Protein AF-T1AS74-F1 (afdb_monomer)

Nearest PDB structures (foldseek):
  2p0q-assembly1_A  TM=8.865E-01  e=1.917E-12  Nostoc sp. PCC 7120 = FACHB-418
  3urg-assembly1_A  TM=8.443E-01  e=8.454E-13  Nostoc sp. PCC 7120 = FACHB-418
  4l0j-assembly1_A  TM=6.986E-01  e=8.972E-02  Escherichia coli
  8bns-assembly1_B  TM=6.739E-01  e=1.047E+00  Sulfurihydrogenibium sp. YO3AOP1
  7ewj-assembly1_B  TM=3.671E-01  e=7.380E+00  Staphylococcus aureus

InterPro domains:
  IPR020994 Uncharacterised protein family, calcium binding protein, CcbP [PF11535] (47-153)
  IPR043067 Calcium binding protein CcbP, beta-barrel domain [G3DSA:2.30.30.530] (80-137)

Organism: NCBI:txid410659

Mean predicted aligned error: 11.37 Å

Sequence (159 aa):
KNAVSAKTWIHEHDKGIGVSRNPWQRDQYQVIEEFIMATNESPEREERIEMEIVVDAYGAEERAMGWYYYLEDTLTFPFSARCATERATSPLKKGDEVDVVAMAPDDECWHDMLVMIRWQHQGKLAVPLSQLEPSSDAGAATIQAVEDWHYWVQQGYEF

Foldseek 3Di:
DDPPDPVVVVVVVPPDDPDDDDVVVVVVVVVVCVVVVVVVLVVVLVCCLDPQQQDPPPDLQSNLVSLQVLLQVQFDPFFKKAQCDDDPQDPDDGGDIWTFGGWDDSVVRSFAGWTWTDDPDHDTDTDGLLRIQTDPPGDPSNNSSSVSSVVCVVVVPGD

pLDDT: mean 82.28, std 20.93, range [32.56, 98.5]

Structure (mmCIF, N/CA/C/O backbone):
data_AF-T1AS74-F1
#
_entry.id   AF-T1AS74-F1
#
loop_
_atom_site.group_PDB
_atom_site.id
_atom_site.type_symbol
_atom_site.label_atom_id
_atom_site.label_alt_id
_atom_site.label_comp_id
_atom_site.label_asym_id
_atom_site.label_entity_id
_atom_site.label_seq_id
_atom_site.pdbx_PDB_ins_code
_atom_site.Cartn_x
_atom_site.Cartn_y
_atom_site.Cartn_z
_atom_site.occupancy
_atom_site.B_iso_or_equiv
_atom_site.auth_seq_id
_atom_site.auth_comp_id
_atom_site.auth_asym_id
_atom_site.auth_atom_id
_atom_site.pdbx_PDB_model_num
ATOM 1 N N . LYS A 1 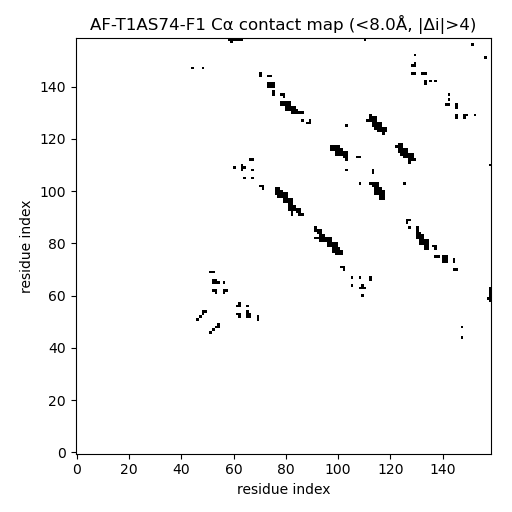1 ? 13.944 12.608 -31.039 1.00 38.81 1 LYS A N 1
ATOM 2 C CA . LYS A 1 1 ? 14.671 13.903 -31.056 1.00 38.81 1 LYS A CA 1
ATOM 3 C C . LYS A 1 1 ? 13.664 15.012 -30.802 1.00 38.81 1 LYS A C 1
ATOM 5 O O . LYS A 1 1 ? 12.681 15.067 -31.525 1.00 38.81 1 LYS A O 1
ATOM 10 N N . ASN A 1 2 ? 13.963 15.843 -29.802 1.00 32.56 2 ASN A N 1
ATOM 11 C CA . ASN A 1 2 ? 13.294 17.088 -29.407 1.00 32.56 2 ASN A CA 1
ATOM 12 C C . ASN A 1 2 ? 12.150 16.968 -28.390 1.00 32.56 2 ASN A C 1
ATOM 14 O O . ASN A 1 2 ? 11.063 17.490 -28.601 1.00 32.56 2 ASN A O 1
ATOM 18 N N . ALA A 1 3 ? 12.469 16.405 -27.221 1.00 37.72 3 ALA A N 1
ATOM 19 C CA . ALA A 1 3 ? 11.981 16.972 -25.967 1.00 37.72 3 ALA A CA 1
ATOM 20 C C . ALA A 1 3 ? 12.680 18.330 -25.762 1.00 37.72 3 ALA A C 1
ATOM 22 O O . ALA A 1 3 ? 13.703 18.432 -25.090 1.00 37.72 3 ALA A O 1
ATOM 23 N N . VAL A 1 4 ? 12.192 19.372 -26.437 1.00 39.47 4 VAL A N 1
ATOM 24 C CA . VAL A 1 4 ? 12.491 20.739 -26.002 1.00 39.47 4 VAL A CA 1
ATOM 25 C C . VAL A 1 4 ? 11.594 20.961 -24.796 1.00 39.47 4 VAL A C 1
ATOM 27 O O . VAL A 1 4 ? 10.376 21.030 -24.928 1.00 39.47 4 VAL A O 1
ATOM 30 N N . SER A 1 5 ? 12.221 20.941 -23.623 1.00 44.03 5 SER A N 1
ATOM 31 C CA . SER A 1 5 ? 11.610 21.097 -22.308 1.00 44.03 5 SER A CA 1
ATOM 32 C C . SER A 1 5 ? 10.506 22.158 -22.314 1.00 44.03 5 SER A C 1
ATOM 34 O O . SER A 1 5 ? 10.747 23.321 -22.639 1.00 44.03 5 SER A O 1
ATOM 36 N N . ALA A 1 6 ? 9.292 21.773 -21.917 1.00 41.88 6 ALA A N 1
ATOM 37 C CA . ALA A 1 6 ? 8.164 22.692 -21.766 1.00 41.88 6 ALA A CA 1
ATOM 38 C C . ALA A 1 6 ? 8.487 23.861 -20.808 1.00 41.88 6 ALA A C 1
ATOM 40 O O . ALA A 1 6 ? 7.916 24.942 -20.930 1.00 41.88 6 ALA A O 1
ATOM 41 N N . LYS A 1 7 ? 9.485 23.695 -19.922 1.00 41.78 7 LYS A N 1
ATOM 42 C CA . LYS A 1 7 ? 9.995 24.763 -19.046 1.00 41.78 7 LYS A CA 1
ATOM 43 C C . LYS A 1 7 ? 10.639 25.921 -19.819 1.00 41.78 7 LYS A C 1
ATOM 45 O O . LYS A 1 7 ? 10.624 27.046 -19.328 1.00 41.78 7 LYS A O 1
ATOM 50 N N . THR A 1 8 ? 11.184 25.691 -21.017 1.00 38.88 8 THR A N 1
ATOM 51 C CA . THR A 1 8 ? 11.864 26.740 -21.800 1.00 38.88 8 THR A CA 1
ATOM 52 C C . THR A 1 8 ? 10.871 27.705 -22.459 1.00 38.88 8 THR A C 1
ATOM 54 O O . THR A 1 8 ? 11.143 28.899 -22.523 1.00 38.88 8 THR A O 1
ATOM 57 N N . TRP A 1 9 ? 9.677 27.231 -22.832 1.00 41.88 9 TRP A N 1
ATOM 58 C CA . TRP A 1 9 ? 8.607 28.074 -23.389 1.00 41.88 9 TRP A CA 1
ATOM 59 C C . TRP A 1 9 ? 7.959 29.010 -22.358 1.00 41.88 9 TRP A C 1
ATOM 61 O O . TRP A 1 9 ? 7.490 30.089 -22.714 1.00 41.88 9 TRP A O 1
ATOM 71 N N . ILE A 1 10 ? 7.962 28.629 -21.076 1.00 48.34 10 ILE A N 1
ATOM 72 C CA . ILE A 1 10 ? 7.350 29.413 -19.990 1.00 48.34 10 ILE A CA 1
ATOM 73 C C . ILE A 1 10 ? 8.213 30.633 -19.619 1.00 48.34 10 ILE A C 1
ATOM 75 O O . ILE A 1 10 ? 7.681 31.668 -19.233 1.00 48.34 10 ILE A O 1
ATOM 79 N N . HIS A 1 11 ? 9.539 30.557 -19.780 1.00 41.38 11 HIS A N 1
ATOM 80 C CA . HIS A 1 11 ? 10.453 31.642 -19.388 1.00 41.38 11 HIS A CA 1
ATOM 81 C C . HIS A 1 11 ? 10.669 32.707 -20.479 1.00 41.38 11 HIS A C 1
ATOM 83 O O . HIS A 1 11 ? 11.100 33.823 -20.189 1.00 41.38 11 HIS A O 1
ATOM 89 N N . GLU A 1 12 ? 10.374 32.385 -21.741 1.00 39.38 12 GLU A N 1
ATOM 90 C CA . GLU A 1 12 ? 10.623 33.281 -22.879 1.00 39.38 12 GLU A CA 1
ATOM 91 C C . GLU A 1 12 ? 9.477 34.280 -23.124 1.00 39.38 12 GLU A C 1
ATOM 93 O O . GLU A 1 12 ? 9.683 35.325 -23.740 1.00 39.38 12 GLU A O 1
ATOM 98 N N . HIS A 1 13 ? 8.292 34.020 -22.559 1.00 41.34 13 HIS A N 1
ATOM 99 C CA . HIS A 1 13 ? 7.103 34.865 -22.710 1.00 41.34 13 HIS A CA 1
ATOM 100 C C . HIS A 1 13 ? 7.001 36.022 -21.696 1.00 41.34 13 HIS A C 1
ATOM 102 O O . HIS A 1 13 ? 6.044 36.794 -21.749 1.00 41.34 13 HIS A O 1
ATOM 108 N N . A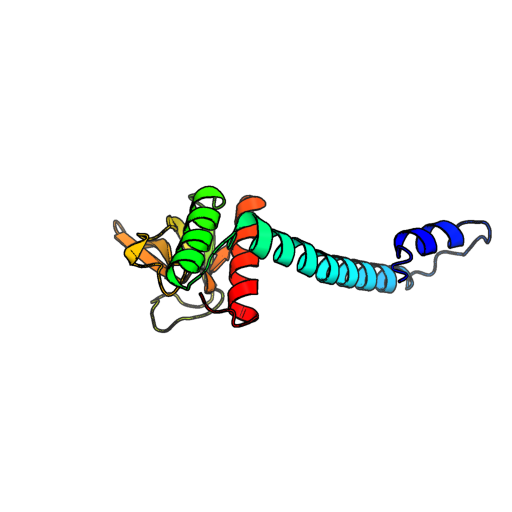SP A 1 14 ? 7.985 36.162 -20.800 1.00 48.03 14 ASP A N 1
ATOM 109 C CA . ASP A 1 14 ? 7.998 37.183 -19.739 1.00 48.03 14 ASP A CA 1
ATOM 110 C C . ASP A 1 14 ? 8.861 38.412 -20.091 1.00 48.03 14 ASP A C 1
ATOM 112 O O . ASP A 1 14 ? 8.949 39.393 -19.350 1.00 48.03 14 ASP A O 1
ATOM 116 N N . LYS A 1 15 ? 9.488 38.419 -21.276 1.00 47.22 15 LYS A N 1
ATOM 117 C CA . LYS A 1 15 ? 10.218 39.592 -21.770 1.00 47.22 15 LYS A CA 1
ATOM 118 C C . LYS A 1 15 ? 9.303 40.515 -22.560 1.00 47.22 15 LYS A C 1
ATOM 120 O O . LYS A 1 15 ? 9.389 40.642 -23.775 1.00 47.22 15 LYS A O 1
ATOM 125 N N . GLY A 1 16 ? 8.503 41.245 -21.791 1.00 48.28 16 GLY A N 1
ATOM 126 C CA . GLY A 1 16 ? 8.208 42.634 -22.107 1.00 48.28 16 GLY A CA 1
ATOM 127 C C . GLY A 1 16 ? 6.959 42.873 -22.931 1.00 48.28 16 GLY A C 1
ATOM 128 O O . GLY A 1 16 ? 7.056 43.430 -24.012 1.00 48.28 16 GLY A O 1
ATOM 129 N N . ILE A 1 17 ? 5.783 42.597 -22.372 1.00 39.97 17 ILE A N 1
ATOM 130 C CA . ILE A 1 17 ? 4.589 43.402 -22.650 1.00 39.97 17 ILE A CA 1
ATOM 131 C C . ILE A 1 17 ? 3.787 43.437 -21.349 1.00 39.97 17 ILE A C 1
ATOM 133 O O . ILE A 1 17 ? 3.497 42.394 -20.775 1.00 39.97 17 ILE A O 1
ATOM 137 N N . GLY A 1 18 ? 3.469 44.626 -20.836 1.00 49.53 18 GLY A N 1
ATOM 138 C CA . GLY A 1 18 ? 2.601 44.760 -19.668 1.00 49.53 18 GLY A CA 1
ATOM 139 C C . GLY A 1 18 ? 1.210 44.224 -19.995 1.00 49.53 18 GLY A C 1
ATOM 140 O O . GLY A 1 18 ? 0.420 44.920 -20.626 1.00 49.53 18 GLY A O 1
ATOM 141 N N . VAL A 1 19 ? 0.914 42.988 -19.594 1.00 45.25 19 VAL A N 1
ATOM 142 C CA . VAL A 1 19 ? -0.403 42.379 -19.790 1.00 45.25 19 VAL A CA 1
ATOM 143 C C . VAL A 1 19 ? -1.231 42.610 -18.531 1.00 45.25 19 VAL A C 1
ATOM 145 O O . VAL A 1 19 ? -0.907 42.131 -17.443 1.00 45.25 19 VAL A O 1
ATOM 148 N N . SER A 1 20 ? -2.304 43.389 -18.667 1.00 42.97 20 SER A N 1
ATOM 149 C CA . SER A 1 20 ? -3.321 43.541 -17.628 1.00 42.97 20 SER A CA 1
ATOM 150 C C . SER A 1 20 ? -3.864 42.166 -17.239 1.00 42.97 20 SER A C 1
ATOM 152 O O . SER A 1 20 ? -4.311 41.417 -18.107 1.00 42.97 20 SER A O 1
ATOM 154 N N . ARG A 1 21 ? -3.840 41.848 -15.941 1.00 45.75 21 ARG A N 1
ATOM 155 C CA . ARG A 1 21 ? -4.300 40.570 -15.379 1.00 45.75 21 ARG A CA 1
ATOM 156 C C . ARG A 1 21 ? -5.761 40.306 -15.766 1.00 45.75 21 ARG A C 1
ATOM 158 O O . ARG A 1 21 ? -6.661 40.915 -15.191 1.00 45.75 21 ARG A O 1
ATOM 165 N N . ASN A 1 22 ? -5.992 39.407 -16.721 1.00 40.56 22 ASN A N 1
ATOM 166 C CA . ASN A 1 22 ? -7.324 38.901 -17.035 1.00 40.56 22 ASN A CA 1
ATOM 167 C C . ASN A 1 22 ? -7.720 37.848 -15.971 1.00 40.56 22 ASN A C 1
ATOM 169 O O . ASN A 1 22 ? -6.983 36.874 -15.803 1.00 40.56 22 ASN A O 1
ATOM 173 N N . PRO A 1 23 ? -8.845 38.006 -15.244 1.00 45.66 23 PRO A N 1
ATOM 174 C CA . PRO A 1 23 ? -9.245 37.088 -14.170 1.00 45.66 23 PRO A CA 1
ATOM 175 C C . PRO A 1 23 ? -9.473 35.636 -14.617 1.00 45.66 23 PRO A C 1
ATOM 177 O O . PRO A 1 23 ? -9.346 34.736 -13.797 1.00 45.66 23 PRO A O 1
ATOM 180 N N . TRP A 1 24 ? -9.749 35.410 -15.906 1.00 40.69 24 TRP A N 1
ATOM 181 C CA . TRP A 1 24 ? -10.035 34.093 -16.497 1.00 40.69 24 TRP A CA 1
ATOM 182 C C . TRP A 1 24 ? -8.791 33.333 -16.976 1.00 40.69 24 TRP A C 1
ATOM 184 O O . TRP A 1 24 ? -8.890 32.197 -17.423 1.00 40.69 24 TRP A O 1
ATOM 194 N N . GLN A 1 25 ? -7.610 33.955 -16.910 1.00 47.19 25 GLN A N 1
ATOM 195 C CA . GLN A 1 25 ? -6.360 33.318 -17.329 1.00 47.19 25 GLN A CA 1
ATOM 196 C C . GLN A 1 25 ? -5.829 32.344 -16.266 1.00 47.19 25 GLN A C 1
ATOM 198 O O . GLN A 1 25 ? -5.099 31.424 -16.610 1.00 47.19 25 GLN A O 1
ATOM 203 N N . ARG A 1 26 ? -6.223 32.502 -14.990 1.00 49.19 26 ARG A N 1
ATOM 204 C CA . ARG A 1 26 ? -5.814 31.617 -13.883 1.00 49.19 26 ARG A CA 1
ATOM 205 C C . ARG A 1 26 ? -6.297 30.177 -14.052 1.00 49.19 26 ARG A C 1
ATOM 207 O O . ARG A 1 26 ? -5.502 29.268 -13.850 1.00 49.19 26 ARG A O 1
ATOM 214 N N . ASP A 1 27 ? -7.540 29.981 -14.479 1.00 56.00 27 ASP A N 1
ATOM 215 C CA . ASP A 1 27 ? -8.134 28.641 -14.572 1.00 56.00 27 ASP A CA 1
ATOM 216 C C . ASP A 1 27 ? -7.467 27.790 -15.661 1.00 56.00 27 ASP A C 1
ATOM 218 O O . ASP A 1 27 ? -7.292 26.588 -15.496 1.00 56.00 27 ASP A O 1
ATOM 222 N N . GLN A 1 28 ? -7.014 28.407 -16.758 1.00 47.19 28 GLN A N 1
ATOM 223 C CA . GLN A 1 28 ? -6.337 27.681 -17.832 1.00 47.19 28 GLN A CA 1
ATOM 224 C C . GLN A 1 28 ? -4.939 27.197 -17.416 1.00 47.19 28 GLN A C 1
ATOM 226 O O . GLN A 1 28 ? -4.562 26.082 -17.767 1.00 47.19 28 GLN A O 1
ATOM 231 N N . TYR A 1 29 ? -4.175 28.002 -16.668 1.00 56.44 29 TYR A N 1
ATOM 232 C CA . TYR A 1 29 ? -2.866 27.575 -16.156 1.00 56.44 29 TYR A CA 1
ATOM 233 C C . TYR A 1 29 ? -3.004 26.524 -15.059 1.00 56.44 29 TYR A C 1
ATOM 235 O O . TYR A 1 29 ? -2.236 25.575 -15.070 1.00 56.44 29 TYR A O 1
ATOM 243 N N . GLN A 1 30 ? -4.017 26.634 -14.196 1.00 55.62 30 GLN A N 1
ATOM 244 C CA . GLN A 1 30 ? -4.297 25.639 -13.162 1.00 55.62 30 GLN A CA 1
ATOM 245 C C . GLN A 1 30 ? -4.607 24.262 -13.772 1.00 55.62 30 GLN A C 1
ATOM 247 O O . GLN A 1 30 ? -4.001 23.273 -13.385 1.00 55.62 30 GLN A O 1
ATOM 252 N N . VAL A 1 31 ? -5.472 24.201 -14.793 1.00 64.75 31 VAL A N 1
ATOM 253 C CA . VAL A 1 31 ? -5.817 22.939 -15.478 1.00 64.75 31 VAL A CA 1
ATOM 254 C C . VAL A 1 31 ? -4.630 22.373 -16.267 1.00 64.75 31 VAL A C 1
ATOM 256 O O . VAL A 1 31 ? -4.450 21.161 -16.331 1.00 64.75 31 VAL A O 1
ATOM 259 N N . ILE A 1 32 ? -3.802 23.231 -16.874 1.00 61.91 32 ILE A N 1
ATOM 260 C CA . ILE A 1 32 ? -2.581 22.794 -17.566 1.00 61.91 32 ILE A CA 1
ATOM 261 C C . ILE A 1 32 ? -1.537 22.294 -16.564 1.00 61.91 32 ILE A C 1
ATOM 263 O O . ILE A 1 32 ? -0.879 21.302 -16.845 1.00 61.91 32 ILE A O 1
ATOM 267 N N . GLU A 1 33 ? -1.384 22.942 -15.410 1.00 61.44 33 GLU A N 1
ATOM 268 C CA . GLU A 1 33 ? -0.506 22.478 -14.335 1.00 61.44 33 GLU A CA 1
ATOM 269 C C . GLU A 1 33 ? -1.007 21.154 -13.761 1.00 61.44 33 GLU A C 1
ATOM 271 O O . GLU A 1 33 ? -0.226 20.218 -13.689 1.00 61.44 33 GLU A O 1
ATOM 276 N N . GLU A 1 34 ? -2.298 21.016 -13.459 1.00 59.62 34 GLU A N 1
ATOM 277 C CA . GLU A 1 34 ? -2.904 19.755 -13.007 1.00 59.62 34 GLU A CA 1
ATOM 278 C C . GLU A 1 34 ? -2.727 18.633 -14.037 1.00 59.62 34 GLU A C 1
ATOM 280 O O . GLU A 1 34 ? -2.346 17.523 -13.676 1.00 59.62 34 GLU A O 1
ATOM 285 N N . PHE A 1 35 ? -2.920 18.919 -15.330 1.00 60.16 35 PHE A N 1
ATOM 286 C CA . PHE A 1 35 ? -2.688 17.949 -16.399 1.00 60.16 35 PHE A CA 1
ATOM 287 C C . PHE A 1 35 ? -1.206 17.593 -16.544 1.00 60.16 35 PHE A C 1
ATOM 289 O O . PHE A 1 35 ? -0.879 16.417 -16.627 1.00 60.16 35 PHE A O 1
ATOM 296 N N . ILE A 1 36 ? -0.299 18.576 -16.542 1.00 58.00 36 ILE A N 1
ATOM 297 C CA . ILE A 1 36 ? 1.148 18.340 -16.645 1.00 58.00 36 ILE A CA 1
ATOM 298 C C . ILE A 1 36 ? 1.655 17.566 -15.428 1.00 58.00 36 ILE A C 1
ATOM 300 O O . ILE A 1 36 ? 2.443 16.645 -15.608 1.00 58.00 36 ILE A O 1
ATOM 304 N N . MET A 1 37 ? 1.192 17.893 -14.219 1.00 58.16 37 MET A N 1
ATOM 305 C CA . MET A 1 37 ? 1.522 17.160 -12.996 1.00 58.16 37 MET A CA 1
ATOM 306 C C . MET A 1 37 ? 0.983 15.731 -13.058 1.00 58.16 37 MET A C 1
ATOM 308 O O . MET A 1 37 ? 1.765 14.811 -12.879 1.00 58.16 37 MET A O 1
ATOM 312 N N . ALA A 1 38 ? -0.278 15.514 -13.444 1.00 55.09 38 ALA A N 1
ATOM 313 C CA . ALA A 1 38 ? -0.833 14.168 -13.619 1.00 55.09 38 ALA A CA 1
ATOM 314 C C . ALA A 1 38 ? -0.111 13.358 -14.718 1.00 55.09 38 ALA A C 1
ATOM 316 O O . ALA A 1 38 ? 0.082 12.149 -14.591 1.00 55.09 38 ALA A O 1
ATOM 317 N N . THR A 1 39 ? 0.321 14.012 -15.803 1.00 51.50 39 THR A N 1
ATOM 318 C CA . THR A 1 39 ? 1.105 13.361 -16.865 1.00 51.50 39 THR A CA 1
ATOM 319 C C . THR A 1 39 ? 2.569 13.174 -16.516 1.00 51.50 39 THR A C 1
ATOM 321 O O . THR A 1 39 ? 3.193 12.342 -17.157 1.00 51.50 39 THR A O 1
ATOM 324 N N . ASN A 1 40 ? 3.117 13.938 -15.568 1.00 58.16 40 ASN A N 1
ATOM 325 C CA . ASN A 1 40 ? 4.470 13.747 -15.059 1.00 58.16 40 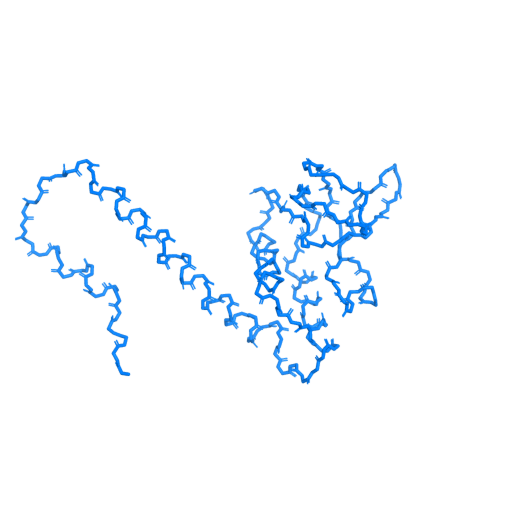ASN A CA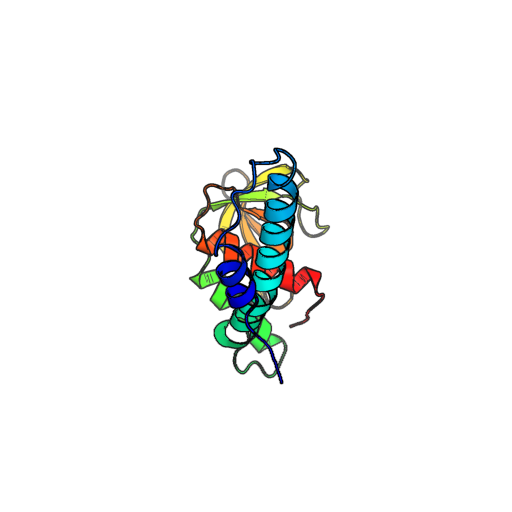 1
ATOM 326 C C . ASN A 1 40 ? 4.468 12.657 -13.998 1.00 58.16 40 ASN A C 1
ATOM 328 O O . ASN A 1 40 ? 5.276 11.759 -14.129 1.00 58.16 40 ASN A O 1
ATOM 332 N N . GLU A 1 41 ? 3.490 12.624 -13.085 1.00 61.94 41 GLU A N 1
ATOM 333 C CA . GLU A 1 41 ? 3.336 11.555 -12.090 1.00 61.94 41 GLU A CA 1
ATOM 334 C C . GLU A 1 41 ? 3.339 10.159 -12.718 1.00 61.94 41 GLU A C 1
ATOM 336 O O . GLU A 1 41 ? 3.841 9.222 -12.108 1.00 61.94 41 GLU A O 1
ATOM 341 N N . SER A 1 42 ? 2.800 9.999 -13.931 1.00 73.19 42 SER A N 1
ATOM 342 C CA . SER A 1 42 ? 2.778 8.703 -14.613 1.00 73.19 42 SER A CA 1
ATOM 343 C C . SER A 1 42 ? 4.186 8.181 -14.967 1.00 73.19 42 SER A C 1
ATOM 345 O O . SER A 1 42 ? 4.483 7.078 -14.530 1.00 73.19 42 SER A O 1
ATOM 347 N N . PRO A 1 43 ? 5.076 8.902 -15.678 1.00 84.62 43 PRO A N 1
ATOM 348 C CA . PRO A 1 43 ? 6.468 8.505 -15.904 1.00 84.62 43 PRO A CA 1
ATOM 349 C C . PRO A 1 43 ? 7.283 8.157 -14.656 1.00 84.62 43 PRO A C 1
ATOM 351 O O . PRO A 1 43 ? 8.066 7.221 -14.692 1.00 84.62 43 PRO A O 1
ATOM 354 N N . GLU A 1 44 ? 7.125 8.893 -13.564 1.00 88.44 44 GLU A N 1
ATOM 355 C CA . GLU A 1 44 ? 7.980 8.788 -12.355 1.00 88.44 44 GLU A CA 1
ATOM 356 C C . GLU A 1 44 ? 7.398 7.719 -11.423 1.00 88.44 44 GLU A C 1
ATOM 358 O O . GLU A 1 44 ? 8.123 7.083 -10.663 1.00 88.44 44 GLU A O 1
ATOM 363 N N . ARG A 1 45 ? 6.086 7.458 -11.523 1.00 91.88 45 ARG A N 1
ATOM 364 C CA . ARG A 1 45 ? 5.451 6.238 -11.016 1.00 91.88 45 ARG A CA 1
ATOM 365 C C . ARG A 1 45 ? 5.888 5.005 -11.799 1.00 91.88 45 ARG A C 1
ATOM 367 O O . ARG A 1 45 ? 6.271 4.033 -11.167 1.00 91.88 45 ARG A O 1
ATOM 374 N N . GLU A 1 46 ? 5.867 5.046 -13.128 1.00 91.62 46 GLU A N 1
ATOM 375 C CA . GLU A 1 46 ? 6.321 3.928 -13.967 1.00 91.62 46 GLU A CA 1
ATOM 376 C C . GLU A 1 46 ? 7.813 3.641 -13.742 1.00 91.62 46 GLU A C 1
ATOM 378 O O . GLU A 1 46 ? 8.186 2.487 -13.565 1.00 91.62 46 GLU A O 1
ATOM 383 N N . GLU A 1 47 ? 8.654 4.676 -13.631 1.00 91.88 47 GLU A N 1
ATOM 384 C CA . GLU A 1 47 ? 10.071 4.521 -13.283 1.00 91.88 47 GLU A CA 1
ATOM 385 C C . GLU A 1 47 ? 10.239 3.874 -11.907 1.00 91.88 47 GLU A C 1
ATOM 387 O O . GLU A 1 47 ? 11.006 2.929 -11.779 1.00 91.88 47 GLU A O 1
ATOM 392 N N . ARG A 1 48 ? 9.498 4.312 -10.883 1.00 94.56 48 ARG A N 1
ATOM 393 C CA . ARG A 1 48 ? 9.541 3.671 -9.560 1.00 94.56 48 ARG A CA 1
ATOM 394 C C . ARG A 1 48 ? 9.055 2.224 -9.605 1.00 94.56 48 ARG A C 1
ATOM 396 O O . ARG A 1 48 ? 9.679 1.361 -9.000 1.00 94.56 48 ARG A O 1
ATOM 403 N N . ILE A 1 49 ? 7.985 1.934 -10.341 1.00 92.38 49 ILE A N 1
ATOM 404 C CA . ILE A 1 49 ? 7.504 0.561 -10.520 1.00 92.38 49 ILE A CA 1
ATOM 405 C C . ILE A 1 49 ? 8.607 -0.294 -11.157 1.00 92.38 49 ILE A C 1
ATOM 407 O O . ILE A 1 49 ? 8.981 -1.314 -10.587 1.00 92.38 49 ILE A O 1
ATOM 411 N N . GLU A 1 50 ? 9.173 0.134 -12.283 1.00 91.31 50 GLU A N 1
ATOM 412 C CA . GLU A 1 50 ? 10.186 -0.619 -13.034 1.00 91.31 50 GLU A CA 1
ATOM 413 C C . GLU A 1 50 ? 11.519 -0.752 -12.278 1.00 91.31 50 GLU A C 1
ATOM 415 O O . GLU A 1 50 ? 12.125 -1.824 -12.271 1.00 91.31 50 GLU A O 1
ATOM 420 N N . MET A 1 51 ? 11.969 0.327 -11.633 1.00 91.38 51 MET A N 1
ATOM 421 C CA . MET A 1 51 ? 13.323 0.467 -11.086 1.00 91.38 51 MET A CA 1
ATOM 422 C C . MET A 1 51 ? 13.418 0.293 -9.569 1.00 91.38 51 MET A C 1
ATOM 424 O O . MET A 1 51 ? 14.536 0.201 -9.058 1.00 91.38 51 MET A O 1
ATOM 428 N N . GLU A 1 52 ? 12.296 0.225 -8.849 1.00 90.38 52 GLU A N 1
ATOM 429 C CA . GLU A 1 52 ? 12.276 -0.021 -7.399 1.00 90.38 52 GLU A CA 1
ATOM 430 C C . GLU A 1 52 ? 11.387 -1.208 -7.002 1.00 90.38 52 GLU A C 1
ATOM 432 O O . GLU A 1 52 ? 11.764 -1.953 -6.101 1.00 90.38 52 GLU A O 1
ATOM 437 N N . ILE A 1 53 ? 10.242 -1.419 -7.668 1.00 91.94 53 ILE A N 1
ATOM 438 C CA . ILE A 1 53 ? 9.240 -2.407 -7.228 1.00 91.94 53 ILE A CA 1
ATOM 439 C C . ILE A 1 53 ? 9.421 -3.761 -7.920 1.00 91.94 53 ILE A C 1
ATOM 441 O O . ILE A 1 53 ? 9.570 -4.777 -7.251 1.00 91.94 53 ILE A O 1
ATOM 445 N N . VAL A 1 54 ? 9.420 -3.802 -9.255 1.00 91.38 54 VAL A N 1
ATOM 446 C CA . VAL A 1 54 ? 9.511 -5.050 -10.042 1.00 91.38 54 VAL A CA 1
ATOM 447 C C . VAL A 1 54 ? 10.890 -5.247 -10.681 1.00 91.38 54 VAL A C 1
ATOM 449 O O . VAL A 1 54 ? 11.016 -5.861 -11.743 1.00 91.38 54 VAL A O 1
ATOM 452 N N . VAL A 1 55 ? 11.931 -4.731 -10.022 1.00 88.50 55 VAL A N 1
ATOM 453 C CA . VAL A 1 55 ? 13.324 -4.787 -10.489 1.00 88.50 55 VAL A CA 1
ATOM 454 C C . VAL A 1 55 ? 13.755 -6.225 -10.695 1.00 88.50 55 VAL A C 1
ATOM 456 O O . VAL A 1 55 ? 13.698 -7.034 -9.772 1.00 88.50 55 VAL A O 1
ATOM 459 N N . ASP A 1 56 ? 14.217 -6.528 -11.907 1.00 85.12 56 ASP A N 1
ATOM 460 C CA . ASP A 1 56 ? 14.694 -7.858 -12.289 1.00 85.12 56 ASP A CA 1
ATOM 461 C C . ASP A 1 56 ? 13.688 -8.988 -11.981 1.00 85.12 56 ASP A C 1
ATOM 463 O O . ASP A 1 56 ? 14.085 -10.134 -11.781 1.00 85.12 56 ASP A O 1
ATOM 467 N N . ALA A 1 57 ? 12.383 -8.696 -11.958 1.00 87.75 57 ALA A N 1
ATOM 468 C CA . ALA A 1 57 ? 11.356 -9.714 -11.778 1.00 87.75 57 ALA A CA 1
ATOM 469 C C . ALA A 1 57 ? 11.075 -10.439 -13.107 1.00 87.75 57 ALA A C 1
ATOM 471 O O . ALA A 1 57 ? 10.516 -9.877 -14.056 1.00 87.75 57 ALA A O 1
ATOM 472 N N . TYR A 1 58 ? 11.445 -11.715 -13.176 1.00 84.94 58 TYR A N 1
ATOM 473 C CA . TYR A 1 58 ? 11.314 -12.581 -14.347 1.00 84.94 58 TYR A CA 1
ATOM 474 C C . TYR A 1 58 ? 9.978 -13.335 -14.394 1.00 84.94 58 TYR A C 1
ATOM 476 O O . TYR A 1 58 ? 9.633 -13.891 -15.442 1.00 84.94 58 TYR A O 1
ATOM 484 N N . GLY A 1 59 ? 9.208 -13.346 -13.302 1.00 89.19 59 GLY A N 1
ATOM 485 C CA . GLY A 1 59 ? 7.902 -14.001 -13.238 1.00 89.19 59 GLY A CA 1
ATOM 486 C C . GLY A 1 59 ? 6.955 -13.440 -12.178 1.00 89.19 59 GLY A C 1
ATOM 487 O O . GLY A 1 59 ? 7.308 -12.551 -11.407 1.00 89.19 59 GLY A O 1
ATOM 488 N N . ALA A 1 60 ? 5.747 -14.005 -12.142 1.00 91.81 60 ALA A N 1
ATOM 489 C CA . ALA A 1 60 ? 4.651 -13.511 -11.315 1.00 91.81 60 ALA A CA 1
ATOM 490 C C . ALA A 1 60 ? 4.948 -13.496 -9.819 1.00 91.81 60 ALA A C 1
ATOM 492 O O . ALA A 1 60 ? 4.704 -12.506 -9.138 1.00 91.81 60 ALA A O 1
ATOM 493 N N . GLU A 1 61 ? 5.543 -14.566 -9.307 1.00 90.44 61 GLU A N 1
ATOM 494 C CA . GLU A 1 61 ? 5.897 -14.646 -7.890 1.00 90.44 61 GLU A CA 1
ATOM 495 C C . GLU A 1 61 ? 6.893 -13.542 -7.503 1.00 90.44 61 GLU A C 1
ATOM 497 O O . GLU A 1 61 ? 6.720 -12.879 -6.486 1.00 90.44 61 GLU A O 1
ATOM 502 N N . GLU A 1 62 ? 7.886 -13.271 -8.352 1.00 93.00 62 GLU A N 1
ATOM 503 C CA . GLU A 1 62 ? 8.881 -12.223 -8.108 1.00 93.00 62 GLU A CA 1
ATOM 504 C C . GLU A 1 62 ? 8.260 -10.822 -8.175 1.00 93.00 62 GLU A C 1
ATOM 506 O O . GLU A 1 62 ? 8.575 -9.985 -7.331 1.00 93.00 62 GLU A O 1
ATOM 511 N N . ARG A 1 63 ? 7.324 -10.566 -9.106 1.00 94.75 63 ARG A N 1
ATOM 512 C CA . ARG A 1 63 ? 6.595 -9.284 -9.147 1.00 94.75 63 ARG A CA 1
ATOM 513 C C . ARG A 1 63 ? 5.713 -9.092 -7.922 1.00 94.75 63 ARG A C 1
ATOM 515 O O . ARG A 1 63 ? 5.690 -7.996 -7.366 1.00 94.75 63 ARG A O 1
ATOM 522 N N . ALA A 1 64 ? 5.011 -10.139 -7.489 1.00 94.75 64 ALA A N 1
ATOM 523 C CA . ALA A 1 64 ? 4.190 -10.092 -6.285 1.00 94.75 64 ALA A CA 1
ATOM 524 C C . ALA A 1 64 ? 5.044 -9.802 -5.042 1.00 94.75 64 ALA A C 1
ATOM 526 O O . ALA A 1 64 ? 4.669 -8.960 -4.230 1.00 94.75 64 ALA A O 1
ATOM 527 N N . MET A 1 65 ? 6.216 -10.434 -4.919 1.00 94.62 65 MET A N 1
ATOM 528 C CA . MET A 1 65 ? 7.146 -10.180 -3.812 1.00 94.62 65 MET A CA 1
ATOM 529 C C . MET A 1 65 ? 7.774 -8.790 -3.867 1.00 94.62 65 MET A C 1
ATOM 531 O O . MET A 1 65 ? 7.896 -8.144 -2.830 1.00 94.62 65 MET A O 1
ATOM 535 N N . GLY A 1 66 ? 8.096 -8.288 -5.058 1.00 96.31 66 GLY A N 1
ATOM 536 C CA . GLY A 1 66 ? 8.536 -6.907 -5.243 1.00 96.31 66 GLY A CA 1
ATOM 537 C C . GLY A 1 66 ? 7.505 -5.895 -4.735 1.00 96.31 66 GLY A C 1
ATOM 538 O O . GLY A 1 66 ? 7.821 -5.033 -3.913 1.00 96.31 66 GLY A O 1
ATOM 539 N N . TRP A 1 67 ? 6.240 -6.065 -5.136 1.00 97.69 67 TRP A N 1
ATOM 540 C CA . TRP A 1 67 ? 5.121 -5.269 -4.622 1.00 97.69 67 TRP A CA 1
ATOM 541 C C . TRP A 1 67 ? 4.944 -5.401 -3.112 1.00 97.69 67 TRP A C 1
ATOM 543 O O . TRP A 1 67 ? 4.785 -4.388 -2.430 1.00 97.69 67 TRP A O 1
ATOM 553 N N . TYR A 1 68 ? 4.987 -6.629 -2.594 1.00 97.50 68 TYR A N 1
ATOM 554 C CA . TYR A 1 68 ? 4.825 -6.896 -1.171 1.00 97.50 68 TYR A CA 1
ATOM 555 C C . TYR A 1 68 ? 5.870 -6.145 -0.344 1.00 97.50 68 TYR A C 1
ATOM 557 O O . TYR A 1 68 ? 5.497 -5.392 0.553 1.00 97.50 68 TYR A O 1
ATOM 565 N N . TYR A 1 69 ? 7.158 -6.288 -0.671 1.00 96.50 69 TYR A N 1
ATOM 566 C CA . TYR A 1 69 ? 8.232 -5.650 0.094 1.00 96.50 69 TYR A CA 1
ATOM 567 C C . TYR A 1 69 ? 8.231 -4.131 -0.056 1.00 96.50 69 TYR A C 1
ATOM 569 O O . TYR A 1 69 ? 8.383 -3.429 0.940 1.00 96.50 69 TYR A O 1
ATOM 577 N N . TYR A 1 70 ? 7.976 -3.607 -1.260 1.00 97.69 70 TYR A N 1
ATOM 578 C CA . TYR A 1 70 ? 7.823 -2.165 -1.452 1.00 97.69 70 TYR A CA 1
ATOM 579 C C . TYR A 1 70 ? 6.721 -1.589 -0.553 1.00 97.69 70 TYR A C 1
ATOM 581 O O . TYR A 1 70 ? 6.935 -0.587 0.133 1.00 97.69 70 TYR A O 1
ATOM 589 N N . LEU A 1 71 ? 5.545 -2.223 -0.528 1.00 98.25 71 LEU A N 1
ATOM 590 C CA . LEU A 1 71 ? 4.424 -1.780 0.298 1.00 98.25 71 LEU A CA 1
ATOM 591 C C . LEU A 1 71 ? 4.713 -1.964 1.790 1.00 98.25 71 LEU A C 1
ATOM 593 O O . LEU A 1 71 ? 4.435 -1.058 2.571 1.00 98.25 71 LEU A O 1
ATOM 597 N N . GLU A 1 72 ? 5.286 -3.095 2.196 1.00 97.88 72 GLU A N 1
ATOM 598 C CA . GLU A 1 72 ? 5.626 -3.368 3.595 1.00 97.88 72 GLU A CA 1
ATOM 599 C C . GLU A 1 72 ? 6.615 -2.339 4.162 1.00 97.88 72 GLU A C 1
ATOM 601 O O . GLU A 1 72 ? 6.399 -1.839 5.268 1.00 97.88 72 GLU A O 1
ATOM 606 N N . ASP A 1 73 ? 7.639 -1.968 3.388 1.00 97.56 73 ASP A N 1
ATOM 607 C CA . ASP A 1 73 ? 8.658 -0.998 3.799 1.00 97.56 73 ASP A CA 1
ATOM 608 C C . ASP A 1 73 ? 8.166 0.459 3.727 1.00 97.56 73 ASP A C 1
ATOM 610 O O . ASP A 1 73 ? 8.613 1.311 4.502 1.00 97.56 73 ASP A O 1
ATOM 614 N N . THR A 1 74 ? 7.250 0.771 2.802 1.00 97.94 74 THR A N 1
ATOM 615 C CA . THR A 1 74 ? 6.816 2.156 2.531 1.00 97.94 74 THR A CA 1
ATOM 616 C C . THR A 1 74 ? 5.572 2.565 3.328 1.00 97.94 74 THR A C 1
ATOM 618 O O . THR A 1 74 ? 5.422 3.732 3.718 1.00 97.94 74 THR A O 1
ATOM 621 N N . LEU A 1 75 ? 4.653 1.633 3.595 1.00 98.25 75 LEU A N 1
ATOM 622 C CA . LEU A 1 75 ? 3.444 1.911 4.368 1.00 98.25 75 LEU A CA 1
ATOM 623 C C . LEU A 1 75 ? 3.798 2.140 5.845 1.00 98.25 75 LEU A C 1
ATOM 625 O O . LEU A 1 75 ? 4.392 1.305 6.521 1.00 98.25 75 LEU A O 1
ATOM 629 N N . THR A 1 76 ? 3.384 3.284 6.387 1.00 98.06 76 THR A N 1
ATOM 630 C CA . THR A 1 76 ? 3.590 3.607 7.801 1.00 98.06 76 THR A CA 1
ATOM 631 C C . THR A 1 76 ? 2.365 3.189 8.599 1.00 98.06 76 THR A C 1
ATOM 633 O O . THR A 1 76 ? 1.318 3.831 8.534 1.00 98.06 76 THR A O 1
ATOM 636 N N . PHE A 1 77 ? 2.494 2.111 9.371 1.00 97.25 77 PHE A N 1
ATOM 637 C CA . PHE A 1 77 ? 1.404 1.590 10.192 1.00 97.25 77 PHE A CA 1
ATOM 638 C C . PHE A 1 77 ? 1.423 2.136 11.637 1.00 97.25 77 PHE A C 1
ATOM 640 O O . PHE A 1 77 ? 2.495 2.349 12.208 1.00 97.25 77 PHE A O 1
ATOM 647 N N . PRO A 1 78 ? 0.252 2.256 12.291 1.00 97.50 78 PRO A N 1
ATOM 648 C CA . PRO A 1 78 ? -1.074 2.164 11.687 1.00 97.50 78 PRO A CA 1
ATOM 649 C C . PRO A 1 78 ? -1.443 3.449 10.929 1.00 97.50 78 PRO A C 1
ATOM 651 O O . PRO A 1 78 ? -0.983 4.531 11.290 1.00 97.50 78 PRO A O 1
ATOM 654 N N . PHE A 1 79 ? -2.330 3.335 9.940 1.00 98.38 79 PHE A N 1
ATOM 655 C CA . PHE A 1 79 ? -2.947 4.489 9.281 1.00 98.38 79 PHE A CA 1
ATOM 656 C C . PHE A 1 79 ? -4.448 4.275 9.071 1.00 98.38 79 PHE A C 1
ATOM 658 O O . PHE A 1 79 ? -4.909 3.148 8.883 1.00 98.38 79 PHE A O 1
ATOM 665 N N . SER A 1 80 ? -5.207 5.368 9.102 1.00 98.12 80 SER A N 1
ATOM 666 C CA . SER A 1 80 ? -6.647 5.355 8.844 1.00 98.12 80 SER A CA 1
ATOM 667 C C . SER A 1 80 ? -6.922 5.330 7.345 1.00 98.12 80 SER A C 1
ATOM 669 O O . SER A 1 80 ? -6.278 6.046 6.574 1.00 98.12 80 SER A O 1
ATOM 671 N N . ALA A 1 81 ? -7.914 4.553 6.930 1.00 98.31 81 ALA A N 1
ATOM 672 C CA . ALA A 1 81 ? -8.363 4.485 5.549 1.00 98.31 81 ALA A CA 1
ATOM 673 C C . ALA A 1 81 ? -9.885 4.365 5.466 1.00 98.31 81 ALA A C 1
ATOM 675 O O . ALA A 1 81 ? -10.551 3.936 6.408 1.00 98.31 81 ALA A O 1
ATOM 676 N N . ARG A 1 82 ? -10.436 4.722 4.309 1.00 98.25 82 ARG A N 1
ATOM 677 C CA . ARG A 1 82 ? -11.852 4.574 3.980 1.00 98.25 82 ARG A CA 1
ATOM 678 C C . ARG A 1 82 ? -12.017 3.560 2.860 1.00 98.25 82 ARG A C 1
ATOM 680 O O . ARG A 1 82 ? -11.321 3.626 1.853 1.00 98.25 82 ARG A O 1
ATOM 687 N N . CYS A 1 83 ? -12.986 2.663 2.983 1.00 98.19 83 CYS A N 1
ATOM 688 C CA . CYS A 1 83 ? -13.366 1.775 1.892 1.00 98.19 83 CYS A CA 1
ATOM 689 C C . CYS A 1 83 ? -13.998 2.584 0.744 1.00 98.19 83 CYS A C 1
ATOM 691 O O . CYS A 1 83 ? -15.076 3.165 0.888 1.00 98.19 83 CYS A O 1
ATOM 693 N N . ALA A 1 84 ? -13.329 2.639 -0.403 1.00 96.12 84 ALA A N 1
ATOM 694 C CA . ALA A 1 84 ? -13.766 3.381 -1.584 1.00 96.12 84 ALA A CA 1
ATOM 695 C C . ALA A 1 84 ? -14.611 2.528 -2.541 1.00 96.12 84 ALA A C 1
ATOM 697 O O . ALA A 1 84 ? -15.532 3.036 -3.197 1.00 96.12 84 ALA A O 1
ATOM 698 N N . THR A 1 85 ? -14.322 1.226 -2.587 1.00 95.62 85 THR A N 1
ATOM 699 C CA . THR A 1 85 ? -14.964 0.256 -3.479 1.00 95.62 85 THR A CA 1
ATOM 700 C C . THR A 1 85 ? -15.252 -1.040 -2.728 1.00 95.62 85 THR A C 1
ATOM 702 O O . THR A 1 85 ? -14.402 -1.540 -2.006 1.00 95.62 85 THR A O 1
ATOM 705 N N . GLU A 1 86 ? -16.439 -1.619 -2.912 1.00 96.56 86 GLU A N 1
ATOM 706 C CA . GLU A 1 86 ? -16.770 -2.918 -2.313 1.00 96.56 86 GLU A CA 1
ATOM 707 C C . GLU A 1 86 ? -16.117 -4.069 -3.093 1.00 96.56 86 GLU A C 1
ATOM 709 O O . GLU A 1 86 ? -16.079 -4.069 -4.326 1.00 96.56 86 GLU A O 1
ATOM 714 N N . ARG A 1 87 ? -15.648 -5.093 -2.375 1.00 95.31 87 ARG A N 1
ATOM 715 C CA . ARG A 1 87 ? -15.094 -6.328 -2.950 1.00 95.31 87 ARG A CA 1
ATOM 716 C C . ARG A 1 87 ? -15.853 -7.522 -2.393 1.00 95.31 87 ARG A C 1
ATOM 718 O O . ARG A 1 87 ? -16.121 -7.574 -1.203 1.00 95.31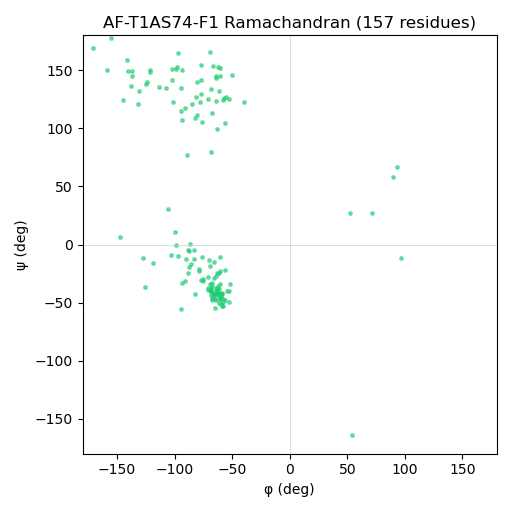 87 ARG A O 1
ATOM 725 N N . ALA A 1 88 ? -16.150 -8.517 -3.228 1.00 94.88 88 ALA A N 1
ATOM 726 C CA . ALA A 1 88 ? -16.864 -9.722 -2.786 1.00 94.88 88 ALA A CA 1
ATOM 727 C C . ALA A 1 88 ? -16.108 -10.518 -1.702 1.00 94.88 88 ALA A C 1
ATOM 729 O O . ALA A 1 88 ? -16.723 -11.246 -0.929 1.00 94.88 88 ALA A O 1
ATOM 730 N N . THR A 1 89 ? -14.784 -10.369 -1.643 1.00 93.00 89 THR A N 1
ATOM 731 C CA . THR A 1 89 ? -13.896 -10.992 -0.654 1.00 93.00 89 THR A CA 1
ATOM 732 C C . THR A 1 89 ? -13.815 -10.224 0.668 1.00 93.00 89 THR A C 1
ATOM 734 O O . THR A 1 89 ? -13.177 -10.695 1.603 1.00 93.00 89 THR A O 1
ATOM 737 N N . SER A 1 90 ? -14.457 -9.056 0.766 1.00 96.00 90 SER A N 1
ATOM 738 C CA . SER A 1 90 ? -14.394 -8.164 1.922 1.00 96.00 90 SER A CA 1
ATOM 739 C C . SER A 1 90 ? -15.798 -7.850 2.448 1.00 96.00 90 SER A C 1
ATOM 741 O O . SER A 1 90 ? -16.712 -7.587 1.665 1.00 96.00 90 SER A O 1
ATOM 743 N N . PRO A 1 91 ? -16.010 -7.842 3.776 1.00 95.75 91 PRO A N 1
ATOM 744 C CA . PRO A 1 91 ? -17.283 -7.435 4.359 1.00 95.75 91 PRO A CA 1
ATOM 745 C C . PRO A 1 91 ? -17.485 -5.912 4.363 1.00 95.75 91 PRO A C 1
ATOM 747 O O . PRO A 1 91 ? -18.594 -5.471 4.671 1.00 95.75 91 PRO A O 1
ATOM 750 N N . LEU A 1 92 ? -16.444 -5.123 4.063 1.00 97.38 92 LEU A N 1
ATOM 751 C CA . LEU A 1 92 ? -16.494 -3.663 4.131 1.00 97.38 92 LEU A CA 1
ATOM 752 C C . LEU A 1 92 ? -17.487 -3.079 3.128 1.00 97.38 92 LEU A C 1
ATOM 754 O O . LEU A 1 92 ? -17.611 -3.539 1.989 1.00 97.38 92 LEU A O 1
ATOM 758 N N . LYS A 1 93 ? -18.163 -2.020 3.561 1.00 97.62 93 LYS A N 1
ATOM 759 C CA . LYS A 1 93 ? -19.052 -1.200 2.749 1.00 97.62 93 LYS A CA 1
ATOM 760 C C . LYS A 1 93 ? -18.377 0.090 2.350 1.00 97.62 93 LYS A C 1
ATOM 762 O O . LYS A 1 93 ? -17.507 0.605 3.048 1.00 97.62 93 LYS A O 1
ATOM 767 N N . LYS A 1 94 ? -18.786 0.619 1.198 1.00 97.50 94 LYS A N 1
ATOM 768 C CA . LYS A 1 94 ? -18.273 1.901 0.729 1.00 97.50 94 LYS A CA 1
ATOM 769 C C . LYS A 1 94 ? -18.546 2.978 1.782 1.00 97.50 94 LYS A C 1
ATOM 771 O O . LYS A 1 94 ? -19.691 3.181 2.177 1.00 97.50 94 LYS A O 1
ATOM 776 N N . GLY A 1 95 ? -17.496 3.681 2.188 1.00 96.94 95 GLY A N 1
ATOM 777 C CA . GLY A 1 95 ? -17.530 4.694 3.237 1.00 96.94 95 GLY A CA 1
ATOM 778 C C . GLY A 1 95 ? -17.111 4.201 4.622 1.00 96.94 95 GLY A C 1
ATOM 779 O O . GLY A 1 95 ? -16.881 5.052 5.475 1.00 96.94 95 GLY A O 1
ATOM 780 N N . ASP A 1 96 ? -16.968 2.890 4.847 1.00 97.38 96 ASP A N 1
ATOM 781 C CA . ASP A 1 96 ? -16.481 2.366 6.127 1.00 97.38 96 ASP A CA 1
ATOM 782 C C . ASP A 1 96 ? -15.058 2.863 6.404 1.00 97.38 96 ASP A C 1
ATOM 784 O O . ASP A 1 96 ? -14.182 2.771 5.541 1.00 97.38 96 ASP A O 1
ATOM 788 N N . GLU A 1 97 ? -14.830 3.366 7.615 1.00 97.31 97 GLU A N 1
ATOM 789 C CA . GLU A 1 97 ? -13.515 3.784 8.100 1.00 97.31 97 GLU A CA 1
ATOM 790 C C . GLU A 1 97 ? -12.857 2.646 8.883 1.00 97.31 97 GLU A C 1
ATOM 792 O O . GLU A 1 97 ? -13.491 1.987 9.713 1.00 97.31 97 GLU A O 1
ATOM 797 N N . VAL A 1 98 ? -11.577 2.404 8.609 1.00 97.25 98 VAL A N 1
ATOM 798 C CA . VAL A 1 98 ? -10.799 1.305 9.185 1.00 97.25 98 VAL A CA 1
ATOM 799 C C . VAL A 1 98 ? -9.382 1.757 9.519 1.00 97.25 98 VAL A C 1
ATOM 801 O O . VAL A 1 98 ? -8.803 2.582 8.817 1.00 97.25 98 VAL A O 1
ATOM 804 N N . ASP A 1 99 ? -8.799 1.158 10.557 1.00 97.75 99 ASP A N 1
ATOM 805 C CA . ASP A 1 99 ? -7.365 1.274 10.827 1.00 97.75 99 ASP A CA 1
ATOM 806 C C . ASP A 1 99 ? -6.636 0.133 10.122 1.00 97.75 99 ASP A C 1
ATOM 808 O O . ASP A 1 99 ? -6.832 -1.037 10.473 1.00 97.75 99 ASP A O 1
ATOM 812 N N . VAL A 1 100 ? -5.759 0.459 9.180 1.00 98.38 100 VAL A N 1
ATOM 813 C CA . VAL A 1 100 ? -4.809 -0.493 8.605 1.00 98.38 100 VAL A CA 1
ATOM 814 C C . VAL A 1 100 ? -3.622 -0.620 9.555 1.00 98.38 100 VAL A C 1
ATOM 816 O O . VAL A 1 100 ? -3.030 0.379 9.961 1.00 98.38 100 VAL A O 1
ATOM 819 N N . VAL A 1 101 ? -3.280 -1.846 9.951 1.00 98.06 101 VAL A N 1
ATOM 820 C CA . VAL A 1 101 ? -2.319 -2.107 11.037 1.00 98.06 101 VAL A CA 1
ATOM 821 C C . VAL A 1 101 ? -1.077 -2.893 10.621 1.00 98.06 101 VAL A C 1
ATOM 823 O O . VAL A 1 101 ? -0.138 -2.940 11.410 1.00 98.06 101 VAL A O 1
ATOM 826 N N . ALA A 1 102 ? -1.086 -3.545 9.457 1.00 98.12 102 ALA A N 1
ATOM 827 C CA . ALA A 1 102 ? 0.061 -4.240 8.863 1.00 98.12 102 ALA A CA 1
ATOM 828 C C . ALA A 1 102 ? -0.271 -4.676 7.425 1.00 98.12 102 ALA A C 1
ATOM 830 O O . ALA A 1 102 ? -1.449 -4.707 7.056 1.00 98.12 102 ALA A O 1
ATOM 831 N N . MET A 1 103 ? 0.733 -5.119 6.669 1.00 98.38 103 MET A N 1
ATOM 832 C CA . MET A 1 103 ? 0.514 -6.047 5.554 1.00 98.38 103 MET A CA 1
ATOM 833 C C . MET A 1 103 ? -0.099 -7.364 6.067 1.00 98.38 103 MET A C 1
ATOM 835 O O . MET A 1 103 ? 0.064 -7.731 7.239 1.00 98.38 103 MET A O 1
ATOM 839 N N . ALA A 1 104 ? -0.870 -8.051 5.222 1.00 98.00 104 ALA A N 1
ATOM 840 C CA . ALA A 1 104 ? -1.221 -9.452 5.465 1.00 98.00 104 ALA A CA 1
ATOM 841 C C . ALA A 1 104 ? 0.028 -10.341 5.303 1.00 98.00 104 ALA A C 1
ATOM 843 O O . ALA A 1 104 ? 1.020 -9.860 4.772 1.00 98.00 104 ALA A O 1
ATOM 844 N N . PRO A 1 105 ? 0.016 -11.606 5.760 1.00 96.94 105 PRO A N 1
ATOM 845 C CA . PRO A 1 105 ? 1.094 -12.548 5.459 1.00 96.94 105 PRO A CA 1
ATOM 846 C C . PRO A 1 105 ? 1.419 -12.604 3.957 1.00 96.94 105 PRO A C 1
ATOM 848 O O . PRO A 1 105 ? 0.532 -12.451 3.113 1.00 96.94 105 PRO A O 1
ATOM 851 N N . ASP A 1 106 ? 2.693 -12.801 3.633 1.00 94.00 106 ASP A N 1
ATOM 852 C CA . ASP A 1 106 ? 3.220 -12.784 2.267 1.00 94.00 106 ASP A CA 1
ATOM 853 C C . ASP A 1 106 ? 2.606 -13.876 1.382 1.00 94.00 106 ASP A C 1
ATOM 855 O O . ASP A 1 106 ? 2.284 -13.617 0.223 1.00 94.00 106 ASP A O 1
ATOM 859 N N . ASP A 1 107 ? 2.365 -15.065 1.935 1.00 93.19 107 ASP A N 1
ATOM 860 C CA . ASP A 1 107 ? 1.710 -16.195 1.265 1.00 93.19 107 ASP A CA 1
ATOM 861 C C . ASP A 1 107 ? 0.254 -15.919 0.846 1.00 93.19 107 ASP A C 1
ATOM 863 O O . ASP A 1 107 ? -0.230 -16.491 -0.131 1.00 93.19 107 ASP A O 1
ATOM 867 N N . GLU A 1 108 ? -0.427 -14.989 1.516 1.00 93.88 108 GLU A N 1
ATOM 868 C CA . GLU A 1 108 ? -1.766 -14.518 1.136 1.00 93.88 108 GLU A CA 1
ATOM 869 C C . GLU A 1 108 ? -1.723 -13.422 0.050 1.00 93.88 108 GLU A C 1
ATOM 871 O O . GLU A 1 108 ? -2.750 -13.103 -0.553 1.00 93.88 108 GLU A O 1
ATOM 876 N N . CYS A 1 109 ? -0.545 -12.847 -0.230 1.00 94.38 109 CYS A N 1
ATOM 877 C CA . CYS A 1 109 ? -0.379 -11.701 -1.129 1.00 94.38 109 CYS A CA 1
ATOM 878 C C . CYS A 1 109 ? 0.098 -12.062 -2.549 1.00 94.38 109 CYS A C 1
ATOM 880 O O . CYS A 1 109 ? 0.435 -11.185 -3.339 1.00 94.38 109 CYS A O 1
ATOM 882 N N . TRP A 1 110 ? 0.110 -13.344 -2.924 1.00 89.12 110 TRP A N 1
ATOM 883 C CA . TRP A 1 110 ? 0.599 -13.781 -4.244 1.00 89.12 110 TRP A CA 1
ATOM 884 C C . TRP A 1 110 ? -0.303 -13.371 -5.416 1.00 89.12 110 TRP A C 1
ATOM 886 O O . TRP A 1 110 ? 0.123 -13.407 -6.570 1.00 89.12 110 TRP A O 1
ATOM 896 N N . HIS A 1 111 ? -1.566 -13.030 -5.143 1.00 88.62 111 HIS A N 1
ATOM 897 C CA . HIS A 1 111 ? -2.580 -12.743 -6.169 1.00 88.62 111 HIS A CA 1
ATOM 898 C C . HIS A 1 111 ? -3.305 -11.400 -5.985 1.00 88.62 111 HIS A C 1
ATOM 900 O O . HIS A 1 111 ? -3.982 -10.945 -6.904 1.00 88.62 111 HIS A O 1
ATOM 906 N N . ASP A 1 112 ? -3.143 -10.746 -4.836 1.00 93.19 112 ASP A N 1
ATOM 907 C CA . ASP A 1 112 ? -3.627 -9.392 -4.547 1.00 93.19 112 ASP A CA 1
ATOM 908 C C . ASP A 1 112 ? -2.800 -8.846 -3.372 1.00 93.19 112 ASP A C 1
ATOM 910 O O . ASP A 1 112 ? -2.374 -9.622 -2.521 1.00 93.19 112 ASP A O 1
ATOM 914 N N . MET A 1 113 ? -2.586 -7.534 -3.282 1.00 97.56 113 MET A N 1
ATOM 915 C CA . MET A 1 113 ? -1.935 -6.957 -2.101 1.00 97.56 113 MET A CA 1
ATOM 916 C C . MET A 1 113 ? -2.976 -6.780 -1.001 1.00 97.56 113 MET A C 1
ATOM 918 O O . MET A 1 113 ? -3.878 -5.938 -1.097 1.00 97.56 113 MET A O 1
ATOM 922 N N . LEU A 1 114 ? -2.874 -7.604 0.041 1.00 98.31 114 LEU A N 1
ATOM 923 C CA . LEU A 1 114 ? -3.792 -7.600 1.172 1.00 98.31 114 LEU A CA 1
ATOM 924 C C . LEU A 1 114 ? -3.162 -6.894 2.373 1.00 98.31 114 LEU A C 1
ATOM 926 O O . LEU A 1 114 ? -1.987 -7.071 2.688 1.00 98.31 114 LEU A O 1
ATOM 930 N N . VAL A 1 115 ? -3.977 -6.131 3.096 1.00 98.50 115 VAL A N 1
ATOM 931 C CA . VAL A 1 115 ? -3.577 -5.494 4.353 1.00 98.50 115 VAL A CA 1
ATOM 932 C C . VAL A 1 115 ? -4.471 -5.935 5.497 1.00 98.50 115 VAL A C 1
ATOM 934 O O . VAL A 1 115 ? -5.660 -6.209 5.324 1.00 98.50 115 VAL A O 1
ATOM 937 N N . MET A 1 116 ? -3.898 -5.985 6.693 1.00 98.25 116 MET A N 1
ATOM 938 C CA . MET A 1 116 ? -4.616 -6.294 7.917 1.00 98.25 116 MET A CA 1
ATOM 939 C C . MET A 1 116 ? -5.256 -5.027 8.461 1.00 98.25 116 MET A C 1
ATOM 941 O O . MET A 1 116 ? -4.556 -4.084 8.829 1.00 98.25 116 MET A O 1
ATOM 945 N N . ILE A 1 117 ? -6.577 -5.032 8.594 1.00 98.06 117 ILE A N 1
ATOM 946 C CA . ILE A 1 117 ? -7.316 -3.992 9.310 1.00 98.06 117 ILE A CA 1
ATOM 947 C C . ILE A 1 117 ? -7.642 -4.434 10.732 1.00 98.06 117 ILE A C 1
ATOM 949 O O . ILE A 1 117 ? -7.812 -5.627 11.010 1.00 98.06 117 ILE A O 1
ATOM 953 N N . ARG A 1 118 ? -7.780 -3.473 11.647 1.00 96.56 118 ARG A N 1
ATOM 954 C CA . ARG A 1 118 ? -8.408 -3.724 12.948 1.00 96.56 118 ARG A CA 1
ATOM 955 C C . ARG A 1 118 ? -9.869 -4.110 12.715 1.00 96.56 118 ARG A C 1
ATOM 957 O O . ARG A 1 118 ? -10.623 -3.351 12.116 1.00 96.56 118 ARG A O 1
ATOM 964 N N . TRP A 1 119 ? -10.276 -5.279 13.206 1.00 94.31 119 TRP A N 1
ATOM 965 C CA . TRP A 1 119 ? -11.614 -5.812 12.962 1.00 94.31 119 TRP A CA 1
ATOM 966 C C . TRP A 1 119 ? -12.280 -6.290 14.249 1.00 94.31 119 TRP A C 1
ATOM 968 O O . TRP A 1 119 ? -11.797 -7.201 14.925 1.00 94.31 119 TRP A O 1
ATOM 978 N N . GLN A 1 120 ? -13.436 -5.702 14.565 1.00 84.62 120 GLN A N 1
ATOM 979 C CA . GLN A 1 120 ? -14.198 -5.994 15.785 1.00 84.62 120 GLN A CA 1
ATOM 980 C C . GLN A 1 120 ? -13.341 -5.837 17.062 1.00 84.62 120 GLN A C 1
ATOM 982 O O . GLN A 1 120 ? -12.302 -5.179 17.063 1.00 84.62 120 GLN A O 1
ATOM 987 N N . HIS A 1 121 ? -13.796 -6.381 18.194 1.00 77.69 121 HIS A N 1
ATOM 988 C CA . HIS A 1 121 ? -13.198 -6.084 19.498 1.00 77.69 121 HIS A CA 1
ATOM 989 C C . HIS A 1 121 ? -11.756 -6.589 19.679 1.00 77.69 121 HIS A C 1
ATOM 991 O O . HIS A 1 121 ? -11.020 -5.984 20.457 1.00 77.69 121 HIS A O 1
ATOM 997 N N . GLN A 1 122 ? -11.339 -7.673 19.010 1.00 67.38 122 GLN A N 1
ATOM 998 C CA . GLN A 1 122 ? -9.998 -8.264 19.190 1.00 67.38 122 GLN A CA 1
ATOM 999 C C . GLN A 1 122 ? -9.406 -8.909 17.921 1.00 67.38 122 GLN A C 1
ATOM 1001 O O . GLN A 1 122 ? -8.362 -9.552 17.998 1.00 67.38 122 GLN A O 1
ATOM 1006 N N . GLY A 1 123 ? -10.058 -8.770 16.763 1.00 87.75 123 GLY A N 1
ATOM 1007 C CA . GLY A 1 123 ? -9.636 -9.419 15.525 1.00 87.75 123 GLY A CA 1
ATOM 1008 C C . GLY A 1 123 ? -8.801 -8.520 14.616 1.00 87.75 123 GLY A C 1
ATOM 1009 O O . GLY A 1 123 ? -8.774 -7.293 14.742 1.00 87.75 123 GLY A O 1
ATOM 1010 N N . LYS A 1 124 ? -8.145 -9.161 13.652 1.00 95.56 124 LYS A N 1
ATOM 1011 C CA . LYS A 1 124 ? -7.664 -8.522 12.430 1.00 95.56 124 LYS A CA 1
ATOM 1012 C C . LYS A 1 124 ? -8.303 -9.228 11.242 1.00 95.56 124 LYS A C 1
ATOM 1014 O O . LYS A 1 124 ? -8.595 -10.420 11.334 1.00 95.56 124 LYS A O 1
ATOM 1019 N N . LEU A 1 125 ? -8.514 -8.503 10.155 1.00 96.56 125 LEU A N 1
ATOM 1020 C CA . LEU A 1 125 ? -9.052 -9.054 8.916 1.00 96.56 125 LEU A CA 1
ATOM 1021 C C . LEU A 1 125 ? -8.180 -8.604 7.748 1.00 96.56 125 LEU A C 1
ATOM 1023 O O . LEU A 1 125 ? -7.869 -7.419 7.658 1.00 96.56 125 LEU A O 1
ATOM 1027 N N . ALA A 1 126 ? -7.802 -9.540 6.880 1.00 97.75 126 ALA A N 1
ATOM 1028 C CA . ALA A 1 126 ? -7.131 -9.225 5.627 1.00 97.75 126 ALA A CA 1
ATOM 1029 C C . ALA A 1 126 ? -8.158 -8.704 4.618 1.00 97.75 126 ALA A C 1
ATOM 1031 O O . ALA A 1 126 ? -9.204 -9.324 4.413 1.00 97.75 126 ALA A O 1
ATOM 1032 N N . VAL A 1 127 ? -7.870 -7.565 3.999 1.00 98.00 127 VAL A N 1
ATOM 1033 C CA . VAL A 1 127 ? -8.719 -6.962 2.970 1.00 98.00 127 VAL A CA 1
ATOM 1034 C C . VAL A 1 127 ? -7.846 -6.452 1.815 1.00 98.00 127 VAL A C 1
ATOM 1036 O O . VAL A 1 127 ? -6.739 -5.979 2.073 1.00 98.00 127 VAL A O 1
ATOM 1039 N N . PRO A 1 128 ? -8.312 -6.522 0.551 1.00 98.06 128 PRO A N 1
ATOM 1040 C CA . PRO A 1 128 ? -7.598 -5.925 -0.577 1.00 98.06 128 PRO A CA 1
ATOM 1041 C C . PRO A 1 128 ? -7.267 -4.454 -0.346 1.00 98.06 128 PRO A C 1
ATOM 1043 O O . PRO A 1 128 ? -8.183 -3.661 -0.100 1.00 98.06 128 PRO A O 1
ATOM 1046 N N . LEU A 1 129 ? -5.987 -4.092 -0.473 1.00 98.38 129 LEU A N 1
ATOM 1047 C CA . LEU A 1 129 ? -5.525 -2.707 -0.374 1.00 98.38 129 LEU A CA 1
ATOM 1048 C C . LEU A 1 129 ? -6.163 -1.833 -1.456 1.00 98.38 129 LEU A C 1
ATOM 1050 O O . LEU A 1 129 ? -6.526 -0.697 -1.188 1.00 98.38 129 LEU A O 1
ATOM 1054 N N . SER A 1 130 ? -6.409 -2.413 -2.635 1.00 97.19 130 SER A N 1
ATOM 1055 C CA . SER A 1 130 ? -7.038 -1.756 -3.792 1.00 97.19 130 SER A CA 1
ATOM 1056 C C . SER A 1 130 ? -8.458 -1.228 -3.543 1.00 97.19 130 SER A C 1
ATOM 1058 O O . SER A 1 130 ? -9.028 -0.535 -4.384 1.00 97.19 130 SER A O 1
ATOM 1060 N N . GLN A 1 131 ? -9.067 -1.593 -2.414 1.00 97.94 131 GLN A N 1
ATOM 1061 C CA . GLN A 1 131 ? -10.398 -1.139 -2.026 1.00 97.94 131 GLN A CA 1
ATOM 1062 C C . GLN A 1 131 ? -10.359 0.057 -1.060 1.00 97.94 131 GLN A C 1
ATOM 1064 O O . GLN A 1 131 ? -11.413 0.628 -0.768 1.00 97.94 131 GLN A O 1
ATOM 1069 N N . LEU A 1 132 ? -9.183 0.404 -0.529 1.00 98.50 132 LEU A N 1
ATOM 1070 C CA . LEU A 1 132 ? -9.002 1.383 0.537 1.00 98.50 132 LEU A CA 1
ATOM 1071 C C . LEU A 1 132 ? -8.372 2.671 0.000 1.00 98.50 132 LEU A C 1
ATOM 1073 O O . LEU A 1 132 ? -7.366 2.646 -0.693 1.00 98.50 132 LEU A O 1
ATOM 1077 N N . GLU A 1 133 ? -8.922 3.811 0.396 1.00 98.25 133 GLU A N 1
ATOM 1078 C CA . GLU A 1 133 ? -8.297 5.122 0.233 1.00 98.25 133 GLU A CA 1
ATOM 1079 C C . GLU A 1 133 ? -7.694 5.552 1.575 1.00 98.25 133 GLU A C 1
ATOM 1081 O O . GLU A 1 133 ? -8.439 5.637 2.560 1.00 98.25 133 GLU A O 1
ATOM 1086 N N . PRO A 1 134 ? -6.383 5.835 1.658 1.00 98.00 134 PRO A N 1
ATOM 1087 C CA . PRO A 1 134 ? -5.789 6.346 2.882 1.00 98.00 134 PRO A CA 1
ATOM 1088 C C . PRO A 1 134 ? -6.383 7.720 3.210 1.00 98.00 134 PRO A C 1
ATOM 1090 O O . PRO A 1 134 ? -6.698 8.520 2.327 1.00 98.00 134 PRO A O 1
ATOM 1093 N N . SER A 1 135 ? -6.554 7.998 4.499 1.00 96.50 135 SER A N 1
ATOM 1094 C CA . SER A 1 135 ? -6.965 9.322 4.958 1.00 96.50 135 SER A CA 1
ATOM 1095 C C . SER A 1 135 ? -5.864 10.354 4.681 1.00 96.50 135 SER A C 1
ATOM 1097 O O . SER A 1 135 ? -4.683 10.023 4.615 1.00 96.50 135 SER A O 1
ATOM 1099 N N . SER A 1 136 ? -6.234 11.628 4.533 1.00 92.94 136 SER A N 1
ATOM 1100 C CA . SER A 1 136 ? -5.298 12.709 4.181 1.00 92.94 136 SER A CA 1
ATOM 1101 C C . SER A 1 136 ? -4.234 13.003 5.247 1.00 92.94 136 SER A C 1
ATOM 1103 O O . SER A 1 136 ? -3.290 13.739 4.983 1.00 92.94 136 SER A O 1
ATOM 1105 N N . ASP A 1 137 ? -4.420 12.500 6.468 1.00 93.06 137 ASP A N 1
ATOM 1106 C CA . ASP A 1 137 ? -3.455 12.566 7.568 1.00 93.06 137 ASP A CA 1
ATOM 1107 C C . ASP A 1 137 ? -2.454 11.398 7.570 1.00 93.06 137 ASP A C 1
ATOM 1109 O O . ASP A 1 137 ? -1.509 11.412 8.362 1.00 93.06 137 ASP A O 1
ATOM 1113 N N . ALA A 1 138 ? -2.618 10.412 6.681 1.00 95.56 138 ALA A N 1
ATOM 1114 C CA . ALA A 1 138 ? -1.602 9.397 6.446 1.00 95.56 138 ALA A CA 1
ATOM 1115 C C . ALA A 1 138 ? -0.306 10.038 5.916 1.00 95.56 138 ALA A C 1
ATOM 1117 O O . ALA A 1 138 ? -0.309 11.097 5.284 1.00 95.56 138 ALA A O 1
ATOM 1118 N N . GLY A 1 139 ? 0.832 9.391 6.176 1.00 95.81 139 GLY A N 1
ATOM 1119 C CA . GLY A 1 139 ? 2.125 9.878 5.699 1.00 95.81 139 GLY A CA 1
ATOM 1120 C C . GLY A 1 139 ? 2.173 9.956 4.170 1.00 95.81 139 GLY A C 1
ATOM 1121 O O . GLY A 1 139 ? 1.633 9.088 3.489 1.00 95.81 139 GLY A O 1
ATOM 1122 N N . ALA A 1 140 ? 2.870 10.957 3.623 1.00 95.81 140 ALA A N 1
ATOM 1123 C CA . ALA A 1 140 ? 2.963 11.159 2.172 1.00 95.81 140 ALA A CA 1
ATOM 1124 C C . ALA A 1 140 ? 3.457 9.906 1.422 1.00 95.81 140 ALA A C 1
ATOM 1126 O O . ALA A 1 140 ? 2.899 9.553 0.391 1.00 95.81 140 ALA A O 1
ATOM 1127 N N . ALA A 1 141 ? 4.436 9.189 1.987 1.00 96.62 141 ALA A N 1
ATOM 1128 C CA . ALA A 1 141 ? 4.926 7.928 1.429 1.00 96.62 141 ALA A CA 1
ATOM 1129 C C . ALA A 1 141 ? 3.846 6.830 1.408 1.00 96.62 141 ALA A C 1
ATOM 1131 O O . ALA A 1 141 ? 3.734 6.090 0.440 1.00 96.62 141 ALA A O 1
ATOM 1132 N N . THR A 1 142 ? 3.006 6.758 2.446 1.00 98.00 142 THR A N 1
ATOM 1133 C CA . THR A 1 142 ? 1.879 5.816 2.509 1.00 98.00 142 THR A CA 1
ATOM 1134 C C . THR A 1 142 ? 0.828 6.141 1.456 1.00 98.00 142 THR A C 1
ATOM 1136 O O . THR A 1 142 ? 0.370 5.238 0.767 1.00 98.00 142 THR A O 1
ATOM 1139 N N . ILE A 1 143 ? 0.478 7.420 1.294 1.00 97.38 143 ILE A N 1
ATOM 1140 C CA . ILE A 1 143 ? -0.467 7.858 0.258 1.00 97.38 143 ILE A CA 1
ATOM 1141 C C . ILE A 1 143 ? 0.062 7.476 -1.128 1.00 97.38 143 ILE A C 1
ATOM 1143 O O . ILE A 1 143 ? -0.632 6.785 -1.869 1.00 97.38 143 ILE A O 1
ATOM 1147 N N . GLN A 1 144 ? 1.315 7.828 -1.424 1.00 96.31 144 GLN A N 1
ATOM 1148 C CA . GLN A 1 144 ? 1.962 7.514 -2.696 1.00 96.31 144 GLN A CA 1
ATOM 1149 C C . GLN A 1 144 ? 1.992 6.005 -2.977 1.00 96.31 144 GLN A C 1
ATOM 1151 O O . GLN A 1 144 ? 1.611 5.579 -4.062 1.00 96.31 144 GLN A O 1
ATOM 1156 N N . ALA A 1 145 ? 2.379 5.183 -2.000 1.00 97.69 145 ALA A N 1
ATOM 1157 C CA . ALA A 1 145 ? 2.458 3.736 -2.185 1.00 97.69 145 ALA A CA 1
ATOM 1158 C C . ALA A 1 145 ? 1.085 3.101 -2.477 1.00 97.69 145 ALA A C 1
ATOM 1160 O O . ALA A 1 145 ? 0.974 2.210 -3.322 1.00 97.69 145 ALA A O 1
ATOM 1161 N N . VAL A 1 146 ? 0.017 3.581 -1.824 1.00 97.69 146 VAL A N 1
ATOM 1162 C CA . VAL A 1 146 ? -1.351 3.124 -2.123 1.00 97.69 146 VAL A CA 1
ATOM 1163 C C . VAL A 1 146 ? -1.804 3.590 -3.509 1.00 97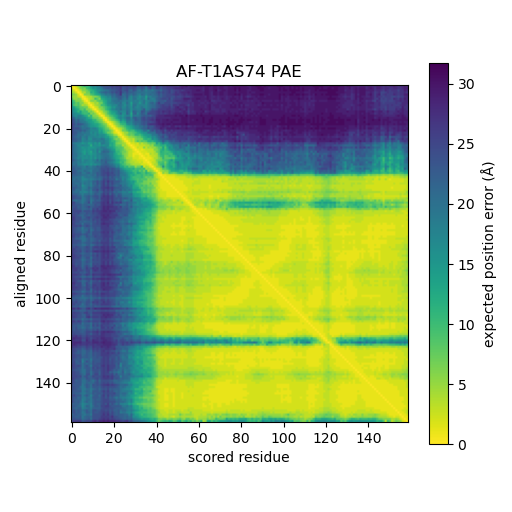.69 146 VAL A C 1
ATOM 1165 O O . VAL A 1 146 ? -2.422 2.818 -4.241 1.00 97.69 146 VAL A O 1
ATOM 1168 N N . GLU A 1 147 ? -1.480 4.820 -3.904 1.00 95.94 147 GLU A N 1
ATOM 1169 C CA . GLU A 1 147 ? -1.777 5.337 -5.245 1.00 95.94 147 GLU A CA 1
ATOM 1170 C C . GLU A 1 147 ? -1.040 4.568 -6.348 1.00 95.94 147 GLU A C 1
ATOM 1172 O O . GLU A 1 147 ? -1.618 4.299 -7.402 1.00 95.94 147 GLU A O 1
ATOM 1177 N N . ASP A 1 148 ? 0.201 4.157 -6.099 1.00 96.31 148 ASP A N 1
ATOM 1178 C CA . ASP A 1 148 ? 0.979 3.340 -7.027 1.00 96.31 148 ASP A CA 1
ATOM 1179 C C . ASP A 1 148 ? 0.361 1.955 -7.206 1.00 96.31 148 ASP A C 1
ATOM 1181 O O . ASP A 1 148 ? 0.204 1.485 -8.336 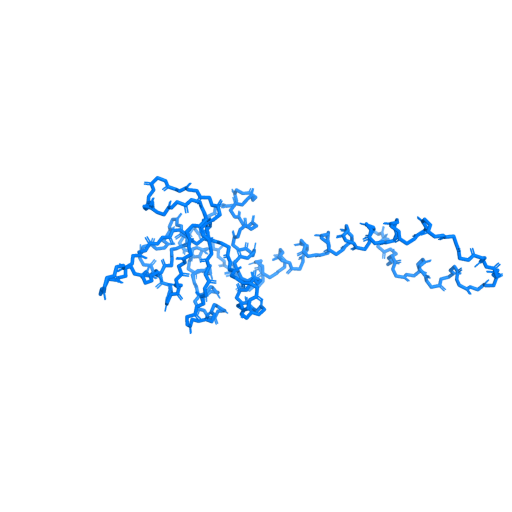1.00 96.31 148 ASP A O 1
ATOM 1185 N N . TRP A 1 149 ? -0.080 1.334 -6.109 1.00 96.69 149 TRP A N 1
ATOM 1186 C CA . TRP A 1 149 ? -0.821 0.077 -6.174 1.00 96.69 149 TRP A CA 1
ATOM 1187 C C . TRP A 1 149 ? -2.151 0.232 -6.926 1.00 96.69 149 TRP A C 1
ATOM 1189 O O . TRP A 1 149 ? -2.493 -0.582 -7.787 1.00 96.69 149 TRP A O 1
ATOM 1199 N N . HIS A 1 150 ? -2.899 1.307 -6.663 1.00 95.62 150 HIS A N 1
ATOM 1200 C CA . HIS A 1 150 ? -4.126 1.615 -7.400 1.00 95.62 150 HIS A CA 1
ATOM 1201 C C . HIS A 1 150 ? -3.880 1.785 -8.895 1.00 95.62 150 HIS A C 1
ATOM 1203 O O . HIS A 1 150 ? -4.676 1.295 -9.697 1.00 95.62 150 HIS A O 1
ATOM 1209 N N . TYR A 1 151 ? -2.800 2.466 -9.269 1.00 93.75 151 TYR A N 1
ATOM 1210 C CA . TYR A 1 151 ? -2.414 2.640 -10.659 1.00 93.75 151 TYR A CA 1
ATOM 1211 C C . TYR A 1 151 ? -2.131 1.295 -11.329 1.00 93.75 151 TYR A C 1
ATOM 1213 O O . TYR A 1 151 ? -2.724 1.011 -12.369 1.00 93.75 151 TYR A O 1
ATOM 1221 N N . TRP A 1 152 ? -1.305 0.448 -10.706 1.00 93.44 152 TRP A N 1
ATOM 1222 C CA . TRP A 1 152 ? -0.985 -0.891 -11.204 1.00 93.44 152 TRP A 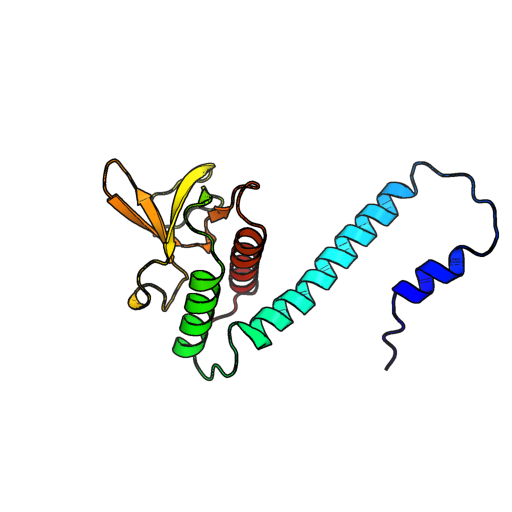CA 1
ATOM 1223 C C . TRP A 1 152 ? -2.249 -1.717 -11.487 1.00 93.44 152 TRP A C 1
ATOM 1225 O O . TRP A 1 152 ? -2.433 -2.229 -12.595 1.00 93.44 152 TRP A O 1
ATOM 1235 N N . VAL A 1 153 ? -3.178 -1.763 -10.523 1.00 92.19 153 VAL A N 1
ATOM 1236 C CA . VAL A 1 153 ? -4.459 -2.478 -10.670 1.00 92.19 153 VAL A CA 1
ATOM 1237 C C . VAL A 1 153 ? -5.327 -1.869 -11.779 1.00 92.19 153 VAL A C 1
ATOM 1239 O O . VAL A 1 153 ? -5.957 -2.604 -12.538 1.00 92.19 153 VAL A O 1
ATOM 1242 N N . GLN A 1 154 ? -5.373 -0.539 -11.903 1.00 90.38 154 GLN A N 1
ATOM 1243 C CA . GLN A 1 154 ? -6.173 0.150 -12.925 1.00 90.38 154 GLN A CA 1
ATOM 1244 C C . GLN A 1 154 ? -5.638 -0.042 -14.346 1.00 90.38 154 GLN A C 1
ATOM 1246 O O . GLN A 1 154 ? -6.441 -0.128 -15.276 1.00 90.38 154 GLN A O 1
ATOM 1251 N N . GLN A 1 155 ? -4.317 -0.133 -14.525 1.00 87.81 155 GLN A N 1
ATOM 1252 C CA . GLN A 1 155 ? -3.725 -0.484 -15.820 1.00 87.81 155 GLN A CA 1
ATOM 1253 C C . GLN A 1 155 ? -3.980 -1.952 -16.199 1.00 87.81 155 GLN A C 1
ATOM 1255 O O . GLN A 1 155 ? -3.805 -2.328 -17.357 1.00 87.81 155 GLN A O 1
ATOM 1260 N N . GLY A 1 156 ? -4.428 -2.777 -15.245 1.00 86.56 156 GLY A N 1
ATOM 1261 C CA . GLY A 1 156 ? -4.625 -4.209 -15.447 1.00 86.56 156 GLY A CA 1
ATOM 1262 C C . GLY A 1 156 ? -3.303 -4.962 -15.556 1.00 86.56 156 GLY A C 1
ATOM 1263 O O . GLY A 1 156 ? -3.244 -5.986 -16.233 1.00 86.56 156 GLY A O 1
ATOM 1264 N N . TYR A 1 157 ? -2.243 -4.437 -14.939 1.00 86.06 157 TYR A N 1
ATOM 1265 C CA . TYR A 1 157 ? -0.964 -5.123 -14.885 1.00 86.06 157 TYR A CA 1
ATOM 1266 C C . TYR A 1 157 ? -1.083 -6.369 -14.004 1.00 86.06 157 TYR A C 1
ATOM 1268 O O . TYR A 1 157 ? -1.668 -6.352 -12.919 1.00 86.06 157 TYR A O 1
ATOM 1276 N N . GLU A 1 158 ? -0.543 -7.469 -14.510 1.00 82.06 158 GLU A N 1
ATOM 1277 C CA . GLU A 1 158 ? -0.489 -8.744 -13.809 1.00 82.06 158 GLU A CA 1
ATOM 1278 C C . GLU A 1 158 ? 0.892 -8.917 -13.187 1.00 82.06 158 GLU A C 1
ATOM 1280 O O . GLU A 1 158 ? 1.901 -8.416 -13.705 1.00 82.06 158 GLU A O 1
ATOM 1285 N N . PHE A 1 159 ? 0.923 -9.651 -12.079 1.00 78.75 159 PHE A N 1
ATOM 1286 C CA . PHE A 1 159 ? 2.167 -10.185 -11.556 1.00 78.75 159 PHE A CA 1
ATOM 1287 C C . PHE A 1 159 ? 2.873 -11.007 -12.638 1.00 78.75 159 PHE A C 1
ATOM 1289 O O . PHE A 1 159 ? 2.236 -11.859 -13.287 1.00 78.75 159 PHE A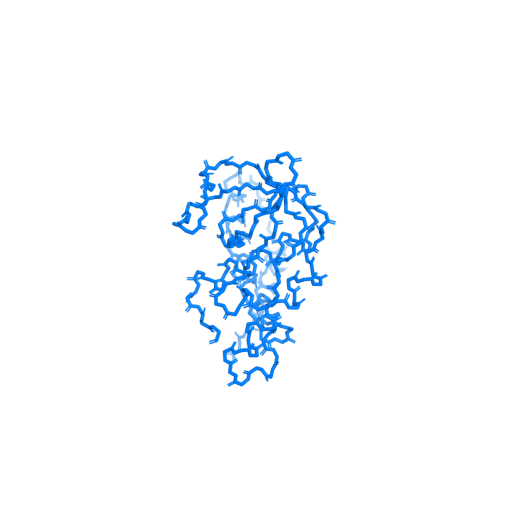 O 1
#

Solvent-accessible surface area (backbone atoms only — not comparable to full-atom values): 9164 Å² total; per-residue (Å²): 141,79,89,69,56,73,70,60,66,67,66,66,76,70,78,76,72,95,72,79,86,58,84,73,56,56,61,58,52,51,54,50,48,53,49,50,48,59,59,46,51,48,59,58,49,50,46,44,41,54,71,67,26,37,52,92,43,90,46,34,69,47,27,25,49,24,48,49,52,50,46,58,75,45,45,65,68,67,33,51,26,29,26,71,46,69,46,96,87,38,92,64,48,65,69,44,73,39,42,38,60,45,66,40,63,68,88,72,24,68,86,47,63,34,27,20,26,64,32,82,97,85,44,69,43,68,37,61,45,84,26,50,41,67,40,91,86,41,54,68,58,29,49,50,51,52,50,51,51,42,48,43,58,71,73,63,63,76,84

Radius of gyration: 20.43 Å; Cα contacts (8 Å, |Δi|>4): 186; chains: 1; bounding box: 34×61×51 Å

Secondary structure (DSSP, 8-state):
-----HHHHHHHTTSS------TTHHHHHHHHHHHHHHHHHHHHHHHHIIIIISTT--SHHHHHHHHHHHHHHH--SSEEEEE-S--TT--PPTT-EEEEEEEPPGGG-SSS-EEEEEETTTEEEEEEGGGEEEPTTS-HHHHHHHHHHHHHHHHT---